Protein AF-A0A849Y4U9-F1 (afdb_monomer)

Foldseek 3Di:
DDDDQDDPVNLVVVLVVLVVPDDDPSSVVVVVVSVVVVVVSVVVVVVVVVVVVVVVVVVVVVVVVVVVVVVVVVVLVVVQVVLVVCLVVQVQAALVRGRDHAQAWWAFPVRFIWHFHGADSDPPFGTWTWGQDPVRDIDIDGHGRHRTDRDPDPPDPDD

Radius of gyration: 37.73 Å; Cα contacts (8 Å, |Δi|>4): 156; chains: 1; bounding box: 64×37×103 Å

Structure (mmCIF, N/CA/C/O backbone):
data_AF-A0A849Y4U9-F1
#
_entry.id   AF-A0A849Y4U9-F1
#
loop_
_atom_site.group_PDB
_atom_site.id
_atom_site.type_symbol
_atom_site.label_atom_id
_atom_site.label_alt_id
_atom_site.label_comp_id
_atom_site.label_asym_id
_atom_site.label_entity_id
_atom_site.label_seq_id
_atom_site.pdbx_PDB_ins_code
_atom_site.Cartn_x
_atom_site.Cartn_y
_atom_site.Cartn_z
_atom_site.occupancy
_atom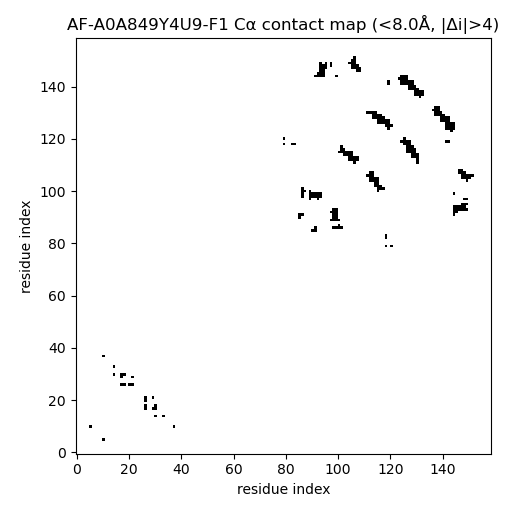_site.B_iso_or_equiv
_atom_site.auth_seq_id
_atom_site.auth_comp_id
_atom_site.auth_asym_id
_atom_site.auth_atom_id
_atom_site.pdbx_PDB_model_num
ATOM 1 N N . MET A 1 1 ? -9.270 17.679 29.951 1.00 40.53 1 MET A N 1
ATOM 2 C CA . MET A 1 1 ? -9.855 17.569 31.302 1.00 40.53 1 MET A CA 1
ATOM 3 C C . MET A 1 1 ? -10.033 16.094 31.584 1.00 40.53 1 MET A C 1
ATOM 5 O O . MET A 1 1 ? -10.864 15.479 30.929 1.00 40.53 1 MET A O 1
ATOM 9 N N . GLY A 1 2 ? -9.186 15.510 32.433 1.00 51.78 2 GLY A N 1
ATOM 10 C CA . GLY A 1 2 ? -9.385 14.131 32.877 1.00 51.78 2 GLY A CA 1
ATOM 11 C C . GLY A 1 2 ? -10.628 14.096 33.755 1.00 51.78 2 GLY A C 1
ATOM 12 O O . GLY A 1 2 ? -10.719 14.885 34.691 1.00 51.78 2 GLY A O 1
ATOM 13 N N . LYS A 1 3 ? -11.608 13.262 33.408 1.00 63.03 3 LYS A N 1
ATOM 14 C CA . LYS A 1 3 ? -12.683 12.940 34.346 1.00 63.03 3 LYS A CA 1
ATOM 15 C C . LYS A 1 3 ? -12.045 12.095 35.446 1.00 63.03 3 LYS A C 1
ATOM 17 O O . LYS A 1 3 ? -11.328 11.146 35.137 1.00 63.03 3 LYS A O 1
ATOM 22 N N . GLU A 1 4 ? -12.230 12.494 36.695 1.00 68.56 4 GLU A N 1
ATOM 23 C CA . GLU A 1 4 ? -11.729 11.749 37.849 1.00 68.56 4 GLU A CA 1
ATOM 24 C C . GLU A 1 4 ? -12.346 10.339 37.816 1.00 68.56 4 GLU A C 1
ATOM 26 O O . GLU A 1 4 ? -13.563 10.202 37.660 1.00 68.56 4 GLU A O 1
ATOM 31 N N . LYS A 1 5 ? -11.512 9.288 37.854 1.00 74.00 5 LYS A N 1
ATOM 32 C CA . LYS A 1 5 ? -12.007 7.906 37.935 1.00 74.00 5 LYS A CA 1
ATOM 33 C C . LYS A 1 5 ? -12.669 7.737 39.302 1.00 74.00 5 LYS A C 1
ATOM 35 O O . LYS A 1 5 ? -12.066 8.098 40.305 1.00 74.00 5 LYS A O 1
ATOM 40 N N . ILE A 1 6 ? -13.875 7.170 39.328 1.00 77.88 6 ILE A N 1
ATOM 41 C CA . ILE A 1 6 ? -14.512 6.733 40.576 1.00 77.88 6 ILE A CA 1
ATOM 42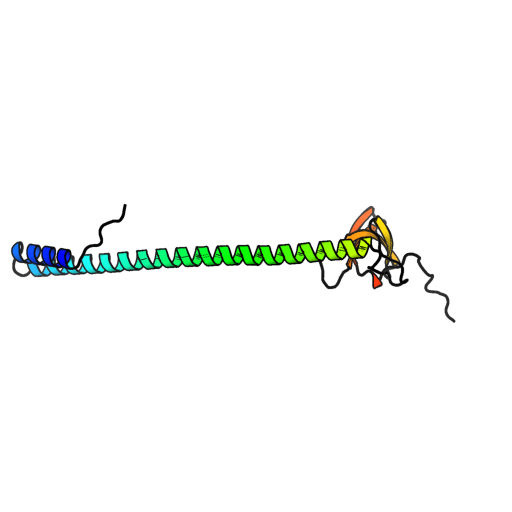 C C . ILE A 1 6 ? -13.592 5.705 41.231 1.00 77.88 6 ILE A C 1
ATOM 44 O O . ILE A 1 6 ? -13.260 4.685 40.623 1.00 77.88 6 ILE A O 1
ATOM 48 N N . GLU A 1 7 ? -13.173 5.980 42.459 1.00 85.00 7 GLU A N 1
ATOM 49 C CA . GLU A 1 7 ? -12.370 5.055 43.240 1.00 85.00 7 GLU A CA 1
ATOM 50 C C . GLU A 1 7 ? -13.269 4.131 44.062 1.00 85.00 7 GLU A C 1
ATOM 52 O O . GLU A 1 7 ? -14.420 4.432 44.389 1.00 85.00 7 GLU A O 1
ATOM 57 N N . GLU A 1 8 ? -12.720 2.991 44.474 1.00 86.62 8 GLU A N 1
ATOM 58 C CA . GLU A 1 8 ? -13.455 2.026 45.292 1.00 86.62 8 GLU A CA 1
ATOM 59 C C . GLU A 1 8 ? -13.943 2.640 46.618 1.00 86.62 8 GLU A C 1
ATOM 61 O O . GLU A 1 8 ? -15.008 2.283 47.124 1.00 86.62 8 GLU A O 1
ATOM 66 N N . LYS A 1 9 ? -13.207 3.623 47.158 1.00 91.38 9 LYS A N 1
ATOM 67 C CA . LYS A 1 9 ? -13.618 4.385 48.347 1.00 91.38 9 LYS A CA 1
ATOM 68 C C . LYS A 1 9 ? -14.921 5.163 48.113 1.00 91.38 9 LYS A C 1
ATOM 70 O O . LYS A 1 9 ? -15.752 5.224 49.015 1.00 91.38 9 LYS A O 1
ATOM 75 N N . ASP A 1 10 ? -15.123 5.697 46.910 1.00 90.25 10 ASP A N 1
ATOM 76 C CA . ASP A 1 10 ? -16.293 6.506 46.564 1.00 90.25 10 ASP A CA 1
ATOM 77 C C . ASP A 1 10 ? -17.523 5.605 46.441 1.00 90.25 10 ASP A C 1
ATOM 79 O O . ASP A 1 10 ? -18.591 5.914 46.969 1.00 90.25 10 ASP A O 1
ATOM 83 N N . VAL A 1 11 ? -17.348 4.420 45.846 1.00 90.62 11 VAL A N 1
ATOM 84 C CA . VAL A 1 11 ? -18.390 3.384 45.791 1.00 90.62 11 VAL A CA 1
ATOM 85 C C . VAL A 1 11 ? -18.775 2.914 47.194 1.00 90.62 11 VAL A C 1
ATOM 87 O O . VAL A 1 11 ? -19.961 2.743 47.484 1.00 90.62 11 VAL A O 1
ATOM 90 N N . ARG A 1 12 ? -17.798 2.733 48.092 1.00 92.62 12 ARG A N 1
ATOM 91 C CA . ARG A 1 12 ? -18.057 2.366 49.495 1.00 92.62 12 ARG A CA 1
ATOM 92 C C . ARG A 1 12 ? -18.834 3.454 50.237 1.00 92.62 12 ARG A C 1
ATOM 94 O O . ARG A 1 12 ? -19.777 3.127 50.953 1.00 92.62 12 ARG A O 1
ATOM 101 N N . LEU A 1 13 ? -18.485 4.726 50.042 1.00 94.50 13 LEU A N 1
ATOM 102 C CA . LEU A 1 13 ? -19.210 5.854 50.636 1.00 94.50 13 LEU A CA 1
ATOM 103 C C . LEU A 1 13 ? -20.650 5.951 50.113 1.00 94.50 13 LEU A C 1
ATOM 105 O O . LEU A 1 13 ? -21.573 6.151 50.900 1.00 94.50 13 LEU A O 1
ATOM 109 N N . LEU A 1 14 ? -20.862 5.748 48.809 1.00 92.56 14 LEU A N 1
ATOM 110 C CA . LEU A 1 14 ? -22.199 5.722 48.209 1.00 92.56 14 LEU A CA 1
ATOM 111 C C . LEU A 1 14 ? -23.039 4.553 48.727 1.00 92.56 14 LEU A C 1
ATOM 113 O O . LEU A 1 14 ? -24.209 4.740 49.055 1.00 92.56 14 LEU A O 1
ATOM 117 N N . ARG A 1 15 ? -22.443 3.362 48.857 1.00 94.94 15 ARG A N 1
ATOM 118 C CA . ARG A 1 15 ? -23.105 2.193 49.450 1.00 94.94 15 ARG A CA 1
ATOM 119 C C . ARG A 1 15 ? -23.551 2.487 50.880 1.00 94.94 15 ARG A C 1
ATOM 121 O O . ARG A 1 15 ? -24.715 2.273 51.200 1.00 94.94 15 ARG A O 1
ATOM 128 N N . TYR A 1 16 ? -22.653 3.044 51.694 1.00 94.31 16 TYR A N 1
ATOM 129 C CA . TYR A 1 16 ? -22.964 3.436 53.066 1.00 94.31 16 TYR A CA 1
ATOM 130 C C . TYR A 1 16 ? -24.113 4.453 53.119 1.00 94.31 16 TYR A C 1
ATOM 132 O O . TYR A 1 16 ? -25.048 4.288 53.895 1.00 94.31 16 TYR A O 1
ATOM 140 N N . ALA A 1 17 ? -24.104 5.471 52.255 1.00 94.56 17 ALA A N 1
ATOM 141 C CA . ALA A 1 17 ? -25.184 6.454 52.195 1.00 94.56 17 ALA A CA 1
ATOM 142 C C . ALA A 1 17 ? -26.542 5.827 51.824 1.00 94.56 17 ALA A C 1
ATOM 144 O O . ALA A 1 17 ? -27.556 6.168 52.430 1.00 94.56 17 ALA A O 1
ATOM 145 N N . VAL A 1 18 ? -26.570 4.887 50.872 1.00 94.75 18 VAL A N 1
ATOM 146 C CA . VAL A 1 18 ? -27.792 4.153 50.492 1.00 94.75 18 VAL A CA 1
ATOM 147 C C . VAL A 1 18 ? -28.314 3.306 51.654 1.00 94.75 18 VAL A C 1
ATOM 149 O O . VAL A 1 18 ? -29.516 3.293 51.910 1.00 94.75 18 VAL A O 1
ATOM 152 N N . GLU A 1 19 ? -27.421 2.635 52.380 1.00 94.06 19 GLU A N 1
ATOM 153 C CA . GLU A 1 19 ? -27.775 1.821 53.547 1.00 94.06 19 GLU A CA 1
ATOM 154 C C . GLU A 1 19 ? -28.349 2.647 54.703 1.00 94.06 19 GLU A C 1
ATOM 156 O O . GLU A 1 19 ? -29.204 2.143 55.426 1.00 94.06 19 GLU A O 1
ATOM 161 N N . GLN A 1 20 ? -27.907 3.899 54.871 1.00 95.19 20 GLN A N 1
ATOM 162 C CA . GLN A 1 20 ? -28.434 4.815 55.891 1.00 95.19 20 GLN A CA 1
ATOM 163 C C . GLN A 1 20 ? -29.755 5.484 55.485 1.00 95.19 20 GLN A C 1
ATOM 165 O O . GLN A 1 20 ? -30.537 5.867 56.351 1.00 95.19 20 GLN A O 1
ATOM 170 N N . ALA A 1 21 ? -29.996 5.674 54.185 1.00 94.56 21 ALA A N 1
ATOM 171 C CA . ALA A 1 21 ? -31.142 6.435 53.685 1.00 94.56 21 ALA A CA 1
ATOM 172 C C . ALA A 1 21 ? -32.396 5.584 53.420 1.00 94.56 21 ALA A C 1
ATOM 174 O O . ALA A 1 21 ? -33.501 6.127 53.383 1.00 94.56 21 ALA A O 1
ATOM 175 N N . PHE A 1 22 ? -32.243 4.275 53.206 1.00 93.38 22 PHE A N 1
ATOM 176 C CA . PHE A 1 22 ? -33.334 3.383 52.807 1.00 93.38 22 PHE A CA 1
ATOM 177 C C . PHE A 1 22 ? -33.387 2.121 53.668 1.00 93.38 22 PHE A C 1
ATOM 179 O O . PHE A 1 22 ? -32.356 1.585 54.061 1.00 93.38 22 PHE A O 1
ATOM 186 N N . ASP A 1 23 ? -34.590 1.574 53.867 1.00 93.56 23 ASP A N 1
ATOM 187 C CA . ASP A 1 23 ? -34.829 0.359 54.652 1.00 93.56 23 ASP A CA 1
ATOM 188 C C . ASP A 1 23 ? -35.499 -0.760 53.845 1.00 93.56 23 ASP A C 1
ATOM 190 O O . ASP A 1 23 ? -36.210 -0.519 52.864 1.00 93.56 23 ASP A O 1
ATOM 194 N N . GLY A 1 24 ? -35.272 -2.005 54.282 1.00 92.00 24 GLY A N 1
ATOM 195 C CA . GLY A 1 24 ? -35.900 -3.207 53.729 1.00 92.00 24 GLY A CA 1
ATOM 196 C C . GLY A 1 24 ? -35.757 -3.323 52.209 1.00 92.00 24 GLY A C 1
ATOM 197 O O . GLY A 1 24 ? -34.701 -3.052 51.645 1.00 92.00 24 GLY A O 1
ATOM 198 N N . ALA A 1 25 ? -36.849 -3.671 51.528 1.00 92.94 25 ALA A N 1
ATOM 199 C CA . ALA A 1 25 ? -36.846 -3.901 50.082 1.00 92.94 25 ALA A CA 1
ATOM 200 C C . ALA A 1 25 ? -36.413 -2.676 49.246 1.00 92.94 25 ALA A C 1
ATOM 202 O O . ALA A 1 25 ? -35.865 -2.842 48.156 1.00 92.94 25 ALA A O 1
ATOM 203 N N . MET A 1 26 ? -36.627 -1.446 49.736 1.00 91.12 26 MET A N 1
ATOM 204 C CA . MET A 1 26 ? -36.156 -0.241 49.037 1.00 91.12 26 MET A CA 1
ATOM 205 C C . MET A 1 26 ? -34.632 -0.111 49.090 1.00 91.12 26 MET A C 1
ATOM 207 O O . MET A 1 26 ? -34.028 0.290 48.096 1.00 91.12 26 MET A O 1
ATOM 211 N N . ARG A 1 27 ? -34.006 -0.507 50.206 1.00 94.94 27 ARG A N 1
ATOM 212 C CA . ARG A 1 27 ? -32.544 -0.569 50.332 1.00 94.94 27 ARG A CA 1
ATOM 213 C C . ARG A 1 27 ? -31.956 -1.562 49.339 1.00 94.94 27 ARG A C 1
ATOM 215 O O . ARG A 1 27 ? -31.042 -1.214 48.596 1.00 94.94 27 ARG A O 1
ATOM 222 N N . ASP A 1 28 ? -32.524 -2.762 49.277 1.00 94.50 28 ASP A N 1
ATOM 223 C CA . ASP A 1 28 ? -32.050 -3.824 48.384 1.00 94.50 28 ASP A CA 1
ATOM 224 C C . ASP A 1 28 ? -32.173 -3.414 46.908 1.00 94.50 28 ASP A C 1
ATOM 226 O O . ASP A 1 28 ? -31.241 -3.595 46.119 1.00 94.50 28 ASP A O 1
ATOM 230 N N . GLY A 1 29 ? -33.295 -2.782 46.542 1.00 94.94 29 GLY A N 1
ATOM 231 C CA . GLY A 1 29 ? -33.499 -2.221 45.207 1.00 94.94 29 GLY A CA 1
ATOM 232 C C . GLY A 1 29 ? -32.488 -1.122 44.863 1.00 94.94 29 GLY A C 1
ATOM 233 O O . GLY A 1 29 ? -31.890 -1.149 43.785 1.00 94.94 29 GLY A O 1
ATOM 234 N N . ALA A 1 30 ? -32.244 -0.185 45.784 1.00 94.50 30 ALA A N 1
ATOM 235 C CA . ALA A 1 30 ? -31.284 0.900 45.591 1.00 94.50 30 ALA A CA 1
ATOM 236 C C . ALA A 1 30 ? -29.835 0.389 45.473 1.00 94.50 30 ALA A C 1
ATOM 238 O O . ALA A 1 30 ? -29.091 0.836 44.598 1.00 94.50 30 ALA A O 1
ATOM 239 N N . LEU A 1 31 ? -29.445 -0.597 46.286 1.00 95.44 31 LEU A N 1
ATOM 240 C CA . LEU A 1 31 ? -28.129 -1.239 46.210 1.00 95.44 31 LEU A CA 1
ATOM 241 C C . LEU A 1 31 ? -27.931 -2.010 44.900 1.00 95.44 31 LEU A C 1
ATOM 243 O O . LEU A 1 31 ? -26.845 -1.969 44.319 1.00 95.44 31 LEU A O 1
ATOM 247 N N . SER A 1 32 ? -28.974 -2.680 44.400 1.00 95.62 32 SER A N 1
ATOM 248 C CA . SER A 1 32 ? -28.933 -3.365 43.102 1.00 95.62 32 SER A CA 1
ATOM 249 C C . SER A 1 32 ? -28.686 -2.391 41.944 1.00 95.62 32 SER A C 1
ATOM 251 O O . SER A 1 32 ? -27.864 -2.666 41.067 1.00 95.62 32 SER A O 1
ATOM 253 N N . LEU A 1 33 ? -29.352 -1.230 41.958 1.00 95.56 33 LEU A N 1
ATOM 254 C CA . LEU A 1 33 ? -29.137 -0.178 40.962 1.00 95.56 33 LEU A CA 1
ATOM 255 C C . LEU A 1 33 ? -27.732 0.426 41.060 1.00 95.56 33 LEU A C 1
ATOM 257 O O . LEU A 1 33 ? -27.086 0.610 40.030 1.00 95.56 33 LEU A O 1
ATOM 261 N N . LEU A 1 34 ? -27.241 0.680 42.278 1.00 94.00 34 LEU A N 1
ATOM 262 C CA . LEU A 1 34 ? -25.883 1.179 42.501 1.00 94.00 34 LEU A CA 1
ATOM 263 C C . LEU A 1 34 ? -24.833 0.218 41.929 1.00 94.00 34 LEU A C 1
ATOM 265 O O . LEU A 1 34 ? -23.945 0.661 41.208 1.00 94.00 34 LEU A O 1
ATOM 269 N N . ASN A 1 35 ? -24.958 -1.087 42.190 1.00 92.44 35 ASN A N 1
ATOM 270 C CA . ASN A 1 35 ? -24.034 -2.088 41.648 1.00 92.44 35 ASN A CA 1
ATOM 271 C C . ASN A 1 35 ? -24.023 -2.071 40.112 1.00 92.44 35 ASN A C 1
ATOM 273 O O . ASN A 1 35 ? -22.959 -1.950 39.518 1.00 92.44 35 ASN A O 1
ATOM 277 N N . ARG A 1 36 ? -25.198 -2.071 39.463 1.00 95.19 36 ARG A N 1
ATOM 278 C CA . ARG A 1 36 ? -25.279 -1.994 37.992 1.00 95.19 36 ARG A CA 1
ATOM 279 C C . ARG A 1 36 ? -24.621 -0.742 37.417 1.00 95.19 36 ARG A C 1
ATOM 281 O O . ARG A 1 36 ? -24.010 -0.815 36.353 1.00 95.19 36 ARG A O 1
ATOM 288 N N . LEU A 1 37 ? -24.767 0.405 38.084 1.00 92.50 37 LEU A N 1
ATOM 289 C CA . LEU A 1 37 ? -24.129 1.651 37.654 1.00 92.50 37 LEU A CA 1
ATOM 290 C C . LEU A 1 37 ? -22.604 1.572 37.770 1.00 92.50 37 LEU A C 1
ATOM 292 O O . LEU A 1 37 ? -21.907 2.024 36.865 1.00 92.50 37 LEU A O 1
ATOM 296 N N . VAL A 1 38 ? -22.092 0.976 38.848 1.00 91.12 38 VAL A N 1
ATOM 297 C CA . VAL A 1 38 ? -20.651 0.766 39.056 1.00 91.12 38 VAL A CA 1
ATOM 298 C C . VAL A 1 38 ? 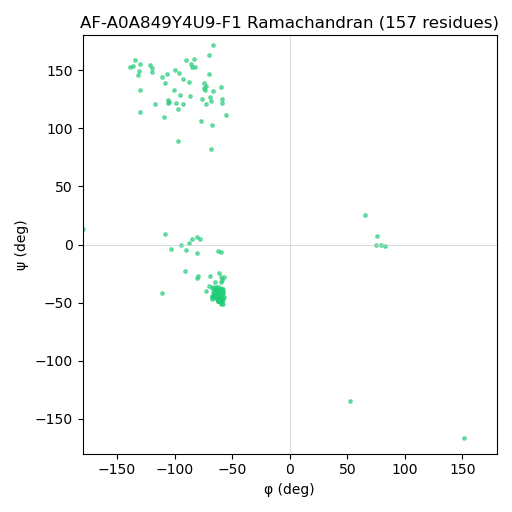-20.078 -0.198 38.017 1.00 91.12 38 VAL A C 1
ATOM 300 O O . VAL A 1 38 ? -19.033 0.096 37.432 1.00 91.12 38 VAL A O 1
ATOM 303 N N . ASP A 1 39 ? -20.782 -1.293 37.730 1.00 91.38 39 ASP A N 1
ATOM 304 C CA . ASP A 1 39 ? -20.383 -2.269 36.712 1.00 91.38 39 ASP A CA 1
ATOM 305 C C . ASP A 1 39 ? -20.336 -1.606 35.327 1.00 91.38 39 ASP A C 1
ATOM 307 O O . ASP A 1 39 ? -19.313 -1.647 34.644 1.00 91.38 39 ASP A O 1
ATOM 311 N N . SER A 1 40 ? -21.393 -0.871 34.964 1.00 90.50 40 SER A N 1
ATOM 312 C CA . SER A 1 40 ? -21.471 -0.149 33.684 1.00 90.50 40 SER A CA 1
ATOM 313 C C . SER A 1 40 ? -20.373 0.914 33.546 1.00 90.50 40 SER A C 1
ATOM 315 O O . SER A 1 40 ? -19.804 1.093 32.471 1.00 90.50 40 SER A O 1
ATOM 317 N N . ALA A 1 41 ? -20.058 1.634 34.628 1.00 88.06 41 ALA A N 1
ATOM 318 C CA . ALA A 1 41 ? -18.987 2.628 34.633 1.00 88.06 41 ALA A CA 1
ATOM 319 C C . ALA A 1 41 ? -17.600 1.983 34.471 1.00 88.06 41 ALA A C 1
ATOM 321 O O . ALA A 1 41 ? -16.742 2.533 33.780 1.00 88.06 41 ALA A O 1
ATOM 322 N N . SER A 1 42 ? -17.396 0.808 35.071 1.00 87.06 42 SER A N 1
ATOM 323 C CA . SER A 1 42 ? -16.156 0.035 34.949 1.00 87.06 42 SER A CA 1
ATOM 324 C C . SER A 1 42 ? -15.963 -0.491 33.527 1.00 87.06 42 SER A C 1
ATOM 326 O O . SER A 1 42 ? -14.888 -0.333 32.949 1.00 87.06 42 SER A O 1
ATOM 328 N N . GLU A 1 43 ? -17.016 -1.045 32.924 1.00 90.25 43 GLU A N 1
ATOM 329 C CA . GLU A 1 43 ? -17.006 -1.490 31.526 1.00 90.25 43 GLU A CA 1
ATOM 330 C C . GLU A 1 43 ? -16.722 -0.334 30.562 1.00 90.25 43 GLU A C 1
ATOM 332 O O . GLU A 1 43 ? -15.878 -0.461 29.675 1.00 90.25 43 GLU A O 1
ATOM 337 N N . ALA A 1 44 ? -17.366 0.819 30.763 1.00 88.62 44 ALA A N 1
ATOM 338 C CA . ALA A 1 44 ? -17.127 2.003 29.944 1.00 88.62 44 ALA A CA 1
ATOM 339 C C . ALA A 1 44 ? -15.666 2.477 30.026 1.00 88.62 44 ALA A C 1
ATOM 341 O O . ALA A 1 44 ? -15.070 2.796 28.999 1.00 88.62 44 ALA A O 1
ATOM 342 N N . ALA A 1 45 ? -15.067 2.476 31.221 1.00 86.94 45 ALA A N 1
ATOM 343 C CA . ALA A 1 45 ? -13.665 2.847 31.399 1.00 86.94 45 ALA A CA 1
ATOM 344 C C . ALA A 1 45 ? -12.704 1.869 30.699 1.00 86.94 45 ALA A C 1
ATOM 346 O O . ALA A 1 45 ? -11.723 2.305 30.097 1.00 86.94 45 ALA A O 1
ATOM 347 N N . ASN A 1 46 ? -12.998 0.566 30.741 1.00 89.44 46 ASN A N 1
ATOM 348 C CA . ASN A 1 46 ? -12.207 -0.444 30.033 1.00 89.44 46 ASN A CA 1
ATOM 349 C C . ASN A 1 46 ? -12.308 -0.269 28.511 1.00 89.44 46 ASN A C 1
ATOM 351 O O . ASN A 1 46 ? -11.292 -0.278 27.819 1.00 89.44 46 ASN A O 1
ATOM 355 N N . LEU A 1 47 ? -13.514 -0.034 27.986 1.00 91.12 47 LEU A N 1
ATOM 356 C CA . LEU A 1 47 ? -13.728 0.223 26.559 1.00 91.12 47 LEU A CA 1
ATOM 357 C C . LEU A 1 47 ? -13.021 1.501 26.084 1.00 91.12 47 LEU A C 1
ATOM 359 O O . LEU A 1 47 ? -12.473 1.531 24.982 1.00 91.12 47 LEU A O 1
ATOM 363 N N . GLU A 1 48 ? -13.000 2.560 26.900 1.00 90.31 48 GLU A N 1
ATOM 364 C CA . GLU A 1 48 ? -12.238 3.778 26.595 1.00 90.31 48 GLU A CA 1
ATOM 365 C C . GLU A 1 48 ? -10.730 3.495 26.476 1.00 90.31 48 GLU A C 1
ATOM 367 O O . GLU A 1 48 ? -10.073 4.017 25.568 1.00 90.31 48 GLU A O 1
ATOM 372 N N . GLU A 1 49 ? -10.180 2.647 27.348 1.00 91.00 49 GLU A N 1
ATOM 373 C CA . GLU A 1 49 ? -8.773 2.241 27.306 1.00 91.00 49 GLU A CA 1
ATOM 374 C C . GLU A 1 49 ? -8.457 1.378 26.072 1.00 91.00 49 GLU A C 1
ATOM 376 O O . GLU A 1 49 ? -7.481 1.643 25.363 1.00 91.00 49 GLU A O 1
ATOM 381 N N . GLU A 1 50 ? -9.313 0.406 25.746 1.00 93.94 50 GLU A N 1
ATOM 382 C CA . GLU A 1 50 ? -9.190 -0.401 24.526 1.00 93.94 50 GLU A CA 1
ATOM 383 C C . GLU A 1 50 ? -9.236 0.460 23.259 1.00 93.94 50 GLU A C 1
ATOM 385 O O . GLU A 1 50 ? -8.405 0.293 22.362 1.00 93.94 50 GLU A O 1
ATOM 390 N N . LEU A 1 51 ? -10.151 1.432 23.191 1.00 94.00 51 LEU A N 1
ATOM 391 C CA . LEU A 1 51 ? -10.236 2.370 22.069 1.00 94.00 51 LEU A CA 1
ATOM 392 C C . LEU A 1 51 ? -8.970 3.220 21.933 1.00 94.00 51 LEU A C 1
ATOM 394 O O . LEU A 1 51 ? -8.514 3.478 20.812 1.00 94.00 51 LEU A O 1
ATOM 398 N N . LEU A 1 52 ? -8.385 3.654 23.051 1.00 93.06 52 LEU A N 1
ATOM 399 C CA . LEU A 1 52 ? -7.138 4.414 23.043 1.00 93.06 52 LEU A CA 1
ATOM 400 C C . LEU A 1 52 ? -5.973 3.562 22.520 1.00 93.06 52 LEU A C 1
ATOM 402 O O . LEU A 1 52 ? -5.205 4.023 21.666 1.00 93.06 52 LEU A O 1
ATOM 406 N N . ASN A 1 53 ? -5.883 2.311 22.972 1.00 94.31 53 ASN A N 1
ATOM 407 C CA . ASN A 1 53 ? -4.880 1.351 22.516 1.00 94.31 53 ASN A CA 1
ATOM 408 C C . ASN A 1 53 ? -5.025 1.062 21.018 1.00 94.31 53 ASN A C 1
ATOM 410 O O . ASN A 1 53 ? -4.056 1.204 20.264 1.00 94.31 53 ASN A O 1
ATOM 414 N N . LEU A 1 54 ? -6.245 0.769 20.563 1.00 94.88 54 LEU A N 1
ATOM 415 C CA . LEU A 1 54 ? -6.547 0.489 19.161 1.00 94.88 54 LEU A CA 1
ATOM 416 C C . LEU A 1 54 ? -6.206 1.681 18.257 1.00 94.88 54 LEU A C 1
ATOM 418 O O . LEU A 1 54 ? -5.612 1.518 17.189 1.00 94.88 54 LEU A O 1
ATOM 422 N N . LYS A 1 55 ? -6.509 2.907 18.701 1.00 93.81 55 LYS A N 1
ATOM 423 C CA . LYS A 1 55 ? -6.124 4.134 17.989 1.00 93.81 55 LYS A CA 1
ATOM 424 C C . LYS A 1 55 ? -4.602 4.255 17.856 1.00 93.81 55 LYS A C 1
ATOM 426 O O . LYS A 1 55 ? -4.107 4.594 16.778 1.00 93.81 55 LYS A O 1
ATOM 431 N N . GLY A 1 56 ? -3.856 3.950 18.920 1.00 93.38 56 GLY A N 1
ATOM 432 C CA . GLY A 1 56 ? -2.391 3.959 18.914 1.00 93.38 56 GLY A CA 1
ATOM 433 C C . GLY A 1 56 ? -1.775 2.876 18.019 1.00 93.38 56 GLY A C 1
ATOM 434 O O . GLY A 1 56 ? -0.753 3.105 17.368 1.00 93.38 56 GLY A O 1
ATOM 435 N N . GLU A 1 57 ? -2.380 1.692 17.952 1.00 93.69 57 GLU A N 1
ATOM 436 C CA . GLU A 1 57 ? -1.976 0.622 17.031 1.00 93.69 57 GLU A CA 1
ATOM 437 C C . GLU A 1 57 ? -2.245 0.981 15.571 1.00 93.69 57 GLU A C 1
ATOM 439 O O . GLU A 1 57 ? -1.347 0.863 14.731 1.00 93.69 57 GLU A O 1
ATOM 444 N N . TYR A 1 58 ? -3.441 1.490 15.272 1.00 89.88 58 TYR A N 1
ATOM 445 C CA . TYR A 1 58 ? -3.805 1.930 13.929 1.00 89.88 58 TYR A CA 1
ATOM 446 C C . TYR A 1 58 ? -2.840 3.003 13.408 1.00 89.88 58 TYR A C 1
ATOM 448 O O . TYR A 1 58 ? -2.345 2.910 12.281 1.00 89.88 58 TYR A O 1
ATOM 456 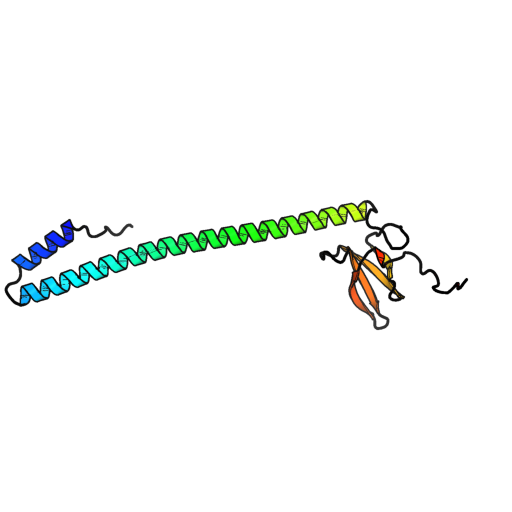N N . GLN A 1 59 ? -2.504 3.989 14.244 1.00 89.75 59 GLN A N 1
ATOM 457 C CA . GLN A 1 59 ? -1.571 5.050 13.874 1.00 89.75 59 GLN A CA 1
ATOM 458 C C . GLN A 1 59 ? -0.167 4.504 13.563 1.00 89.75 59 GLN A C 1
ATOM 460 O O . GLN A 1 59 ? 0.382 4.802 12.499 1.00 89.75 59 GLN A O 1
ATOM 465 N N . ARG A 1 60 ? 0.381 3.633 14.424 1.00 91.19 60 ARG A N 1
ATOM 466 C CA . ARG A 1 60 ? 1.681 2.972 14.195 1.00 91.19 60 ARG A CA 1
ATOM 467 C C . ARG A 1 60 ? 1.684 2.124 12.922 1.00 91.19 60 ARG A C 1
ATOM 469 O O . ARG A 1 60 ? 2.643 2.166 12.150 1.00 91.19 60 ARG A O 1
ATOM 476 N N . SER A 1 61 ? 0.613 1.371 12.676 1.00 86.81 61 SER A N 1
ATOM 477 C CA . SER A 1 61 ? 0.449 0.570 11.458 1.00 86.81 61 SER A CA 1
ATOM 478 C C . SER A 1 61 ? 0.464 1.447 10.202 1.00 86.81 61 SER A C 1
ATOM 480 O O . SER A 1 61 ? 1.193 1.173 9.243 1.00 86.81 61 SER A O 1
ATOM 482 N N . MET A 1 62 ? -0.267 2.563 10.229 1.00 88.06 62 MET A N 1
ATOM 483 C CA . MET A 1 62 ? -0.343 3.499 9.111 1.00 88.06 62 MET A CA 1
ATOM 484 C C . MET A 1 62 ? 1.010 4.173 8.827 1.00 88.06 62 MET A C 1
ATOM 486 O O . MET A 1 62 ? 1.421 4.271 7.667 1.00 88.06 62 MET A O 1
ATOM 490 N N . GLU A 1 63 ? 1.745 4.578 9.864 1.00 88.31 63 GLU A N 1
ATOM 491 C CA . GLU A 1 63 ? 3.103 5.125 9.740 1.00 88.31 63 GLU A CA 1
ATOM 492 C C . GLU A 1 63 ? 4.090 4.098 9.170 1.00 88.31 63 GLU A C 1
ATOM 494 O O . GLU A 1 63 ? 4.852 4.408 8.248 1.00 88.31 63 GLU A O 1
ATOM 499 N N . ASN A 1 64 ? 4.036 2.851 9.645 1.00 85.75 64 ASN A N 1
ATOM 500 C CA . ASN A 1 64 ? 4.862 1.762 9.125 1.00 85.75 64 ASN A CA 1
ATOM 501 C C . ASN A 1 64 ? 4.549 1.453 7.658 1.00 85.75 64 ASN A C 1
ATOM 503 O O . ASN A 1 64 ? 5.469 1.271 6.854 1.00 85.75 64 ASN A O 1
ATOM 507 N N . SER A 1 65 ? 3.268 1.460 7.284 1.00 86.38 65 SER A N 1
ATOM 508 C CA . SER A 1 65 ? 2.827 1.280 5.901 1.00 86.38 65 SER A CA 1
ATOM 509 C C . SER A 1 65 ? 3.355 2.397 4.995 1.00 86.38 65 SER A C 1
ATOM 511 O O . SER A 1 65 ? 3.999 2.116 3.977 1.00 86.38 65 SER A O 1
ATOM 513 N N . LYS A 1 66 ? 3.200 3.665 5.405 1.00 86.56 66 LYS A N 1
ATOM 514 C CA . LYS A 1 66 ? 3.743 4.834 4.690 1.00 86.56 66 LYS A CA 1
ATOM 515 C C . LYS A 1 66 ? 5.260 4.747 4.532 1.00 86.56 66 LYS A C 1
ATOM 517 O O . LYS A 1 66 ? 5.777 4.921 3.428 1.00 86.56 66 LYS A O 1
ATOM 522 N N . ARG A 1 67 ? 5.983 4.416 5.606 1.00 88.31 67 ARG A N 1
ATOM 523 C CA . ARG A 1 67 ? 7.444 4.256 5.586 1.00 88.31 67 ARG A CA 1
ATOM 524 C C . ARG A 1 67 ? 7.877 3.116 4.664 1.00 88.31 67 ARG A C 1
ATOM 526 O O . ARG A 1 67 ? 8.852 3.261 3.928 1.00 88.31 67 ARG A O 1
ATOM 533 N N . GLY A 1 68 ? 7.155 1.996 4.675 1.00 87.69 68 GLY A N 1
ATOM 534 C CA . GLY A 1 68 ? 7.388 0.863 3.779 1.00 87.69 68 GLY A CA 1
ATOM 535 C C . GLY A 1 68 ? 7.152 1.218 2.309 1.00 87.69 68 GLY A C 1
ATOM 536 O O . GLY A 1 68 ? 7.987 0.911 1.458 1.00 87.69 68 GLY A O 1
ATOM 537 N N . ALA A 1 69 ? 6.056 1.918 2.008 1.00 85.38 69 ALA A N 1
ATOM 538 C CA . ALA A 1 69 ? 5.757 2.414 0.667 1.00 85.38 69 ALA A CA 1
ATOM 539 C C . ALA A 1 69 ? 6.835 3.389 0.168 1.00 85.38 69 ALA A C 1
ATOM 541 O O . ALA A 1 69 ? 7.349 3.212 -0.936 1.00 85.38 69 ALA A O 1
ATOM 542 N N . PHE A 1 70 ? 7.252 4.341 1.007 1.00 84.31 70 PHE A N 1
ATOM 543 C CA . PHE A 1 70 ? 8.318 5.285 0.674 1.00 84.31 70 PHE A CA 1
ATOM 544 C C . PHE A 1 70 ? 9.649 4.580 0.387 1.00 84.31 70 PHE A C 1
ATOM 546 O O . PHE A 1 70 ? 10.275 4.852 -0.633 1.00 84.31 70 PHE A O 1
ATOM 553 N N . LYS A 1 71 ? 10.056 3.608 1.218 1.00 88.94 71 LYS A N 1
ATOM 554 C CA . LYS A 1 71 ? 11.272 2.807 0.975 1.00 88.94 71 LYS A CA 1
ATOM 555 C C . LYS A 1 71 ? 11.232 2.079 -0.372 1.00 88.94 71 LYS A C 1
ATOM 557 O O . LYS A 1 71 ? 12.243 2.028 -1.070 1.00 88.94 71 LYS A O 1
ATOM 562 N N . ARG A 1 72 ? 10.078 1.515 -0.751 1.00 87.50 72 ARG A N 1
ATOM 563 C CA . ARG A 1 72 ? 9.907 0.846 -2.054 1.00 87.50 72 ARG A CA 1
ATOM 564 C C . ARG A 1 72 ? 10.028 1.832 -3.217 1.00 87.50 72 ARG A C 1
ATOM 566 O O . ARG A 1 72 ? 10.704 1.515 -4.195 1.00 87.50 72 ARG A O 1
ATOM 573 N N . LEU A 1 73 ? 9.424 3.014 -3.093 1.00 85.25 73 LEU A N 1
ATOM 574 C CA . LEU A 1 73 ? 9.520 4.077 -4.095 1.00 85.25 73 LEU A CA 1
ATOM 575 C C . LEU A 1 73 ? 10.953 4.609 -4.233 1.00 85.25 73 LEU A C 1
ATOM 577 O O . LEU A 1 73 ? 11.455 4.685 -5.351 1.00 85.25 73 LEU A O 1
ATOM 581 N N . ASP A 1 74 ? 11.645 4.887 -3.125 1.00 89.62 74 ASP A N 1
ATOM 582 C CA . ASP A 1 74 ? 13.051 5.321 -3.127 1.00 89.62 74 ASP A CA 1
ATOM 583 C C . ASP A 1 74 ? 13.968 4.274 -3.782 1.00 89.62 74 ASP A C 1
ATOM 585 O O . ASP A 1 74 ? 14.808 4.600 -4.624 1.00 89.62 74 ASP A O 1
ATOM 589 N N . ALA A 1 75 ? 13.765 2.989 -3.475 1.00 88.00 75 ALA A N 1
ATOM 590 C CA . ALA A 1 75 ? 14.510 1.907 -4.112 1.00 88.00 75 ALA A CA 1
ATOM 591 C C . ALA A 1 75 ? 14.245 1.829 -5.626 1.00 88.00 75 ALA A C 1
ATOM 593 O O . ALA A 1 75 ? 15.186 1.661 -6.406 1.00 88.00 75 ALA A O 1
ATOM 594 N N . ALA A 1 76 ? 12.987 1.964 -6.060 1.00 86.81 76 ALA A N 1
ATOM 595 C CA . ALA A 1 76 ? 12.632 1.994 -7.479 1.00 86.81 76 ALA A CA 1
ATOM 596 C C . ALA A 1 76 ? 13.259 3.202 -8.197 1.00 86.81 76 ALA A C 1
ATOM 598 O O . ALA A 1 76 ? 13.860 3.039 -9.262 1.00 86.81 76 ALA A O 1
ATOM 599 N N . TYR A 1 77 ? 13.208 4.385 -7.581 1.00 86.44 77 TYR A N 1
ATOM 600 C CA . TYR A 1 77 ? 13.822 5.607 -8.095 1.00 86.44 77 TYR A CA 1
ATOM 601 C C . TYR A 1 77 ? 15.340 5.459 -8.260 1.00 86.44 77 TYR A C 1
ATOM 603 O O . TYR A 1 77 ? 15.872 5.654 -9.353 1.00 86.44 77 TYR A O 1
ATOM 611 N N . LYS A 1 78 ? 16.045 4.996 -7.219 1.00 88.00 78 LYS A N 1
ATOM 612 C CA . LYS A 1 78 ? 17.496 4.753 -7.277 1.00 88.00 78 LYS A CA 1
ATOM 613 C C . LYS A 1 78 ? 17.878 3.754 -8.369 1.00 88.00 78 LYS A C 1
ATOM 615 O O . LYS A 1 78 ? 18.901 3.939 -9.030 1.00 88.00 78 LYS A O 1
ATOM 620 N N . ARG A 1 79 ? 17.074 2.704 -8.590 1.00 85.75 79 ARG A N 1
ATOM 621 C CA . ARG A 1 79 ? 17.290 1.755 -9.698 1.00 85.75 79 ARG A CA 1
ATOM 622 C C . ARG A 1 79 ? 17.137 2.430 -11.060 1.00 85.75 79 ARG A C 1
ATOM 624 O O . ARG A 1 79 ? 17.998 2.220 -11.914 1.00 85.75 79 ARG A O 1
ATOM 631 N N . LYS A 1 80 ? 16.102 3.258 -11.246 1.00 85.12 80 LYS A N 1
ATOM 632 C CA . LYS A 1 80 ? 15.896 4.030 -12.480 1.00 85.12 80 LYS A CA 1
ATOM 633 C C . LYS A 1 80 ? 17.100 4.931 -12.772 1.00 85.12 80 LYS A C 1
ATOM 635 O O . LYS A 1 80 ? 17.692 4.801 -13.838 1.00 85.12 80 LYS A O 1
ATOM 640 N N . CYS A 1 81 ? 17.553 5.725 -11.800 1.00 85.56 81 CYS A N 1
ATOM 641 C CA . CYS A 1 81 ? 18.721 6.597 -11.971 1.00 85.56 81 CYS A CA 1
ATOM 642 C C . CYS A 1 81 ? 20.005 5.820 -12.310 1.00 85.56 81 CYS A C 1
ATOM 644 O O . CYS A 1 81 ? 20.826 6.281 -13.098 1.00 85.56 81 CYS A O 1
ATOM 646 N N . ARG A 1 82 ? 20.211 4.628 -11.726 1.00 86.75 82 ARG A N 1
ATOM 647 C CA . ARG A 1 82 ? 21.352 3.766 -12.087 1.00 86.75 82 ARG A CA 1
ATOM 648 C C . ARG A 1 82 ? 21.261 3.280 -13.534 1.00 86.75 82 ARG A C 1
ATOM 650 O O . ARG A 1 82 ? 22.285 3.237 -14.206 1.00 86.75 82 ARG A O 1
ATOM 657 N N . ARG A 1 83 ? 20.068 2.912 -14.011 1.00 83.88 83 ARG A N 1
ATOM 658 C CA . ARG A 1 83 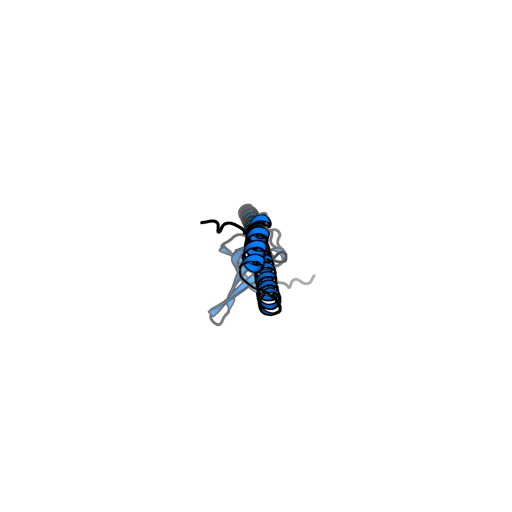? 19.839 2.543 -15.418 1.00 83.88 83 ARG A CA 1
ATOM 659 C C . ARG A 1 83 ? 20.102 3.722 -16.358 1.00 83.88 83 ARG A C 1
ATOM 661 O O . ARG A 1 83 ? 20.857 3.545 -17.302 1.00 83.88 83 ARG A O 1
ATOM 668 N N . GLU A 1 84 ? 19.604 4.917 -16.042 1.00 83.56 84 GLU A N 1
ATOM 669 C CA . GLU A 1 84 ? 19.871 6.138 -16.827 1.00 83.56 84 GLU A CA 1
ATOM 670 C C . GLU A 1 84 ? 21.372 6.425 -16.931 1.00 83.56 84 GLU A C 1
ATOM 672 O O . GLU A 1 84 ? 21.880 6.682 -18.017 1.00 83.56 84 GLU A O 1
ATOM 677 N N . LYS A 1 85 ? 22.121 6.259 -15.833 1.00 85.19 85 LYS A N 1
ATOM 678 C CA . LYS A 1 85 ? 23.588 6.373 -15.856 1.00 85.19 85 LYS A CA 1
ATOM 679 C C . LYS A 1 85 ? 24.271 5.305 -16.712 1.00 85.19 85 LYS A C 1
ATOM 681 O O . LYS A 1 85 ? 25.285 5.613 -17.324 1.00 85.19 85 LYS A O 1
ATOM 686 N N . ARG A 1 86 ? 23.771 4.064 -16.733 1.00 83.38 86 ARG A N 1
ATOM 687 C CA . ARG A 1 86 ? 24.317 3.003 -17.602 1.00 83.38 86 ARG A CA 1
ATOM 688 C C . ARG A 1 86 ? 24.076 3.325 -19.073 1.00 83.38 86 ARG A C 1
ATOM 690 O O . ARG A 1 86 ? 25.006 3.219 -19.859 1.00 83.38 86 ARG A O 1
ATOM 697 N N . MET A 1 87 ? 22.869 3.772 -19.409 1.00 82.62 87 MET A N 1
ATOM 698 C CA . MET A 1 87 ? 22.504 4.201 -20.759 1.00 82.62 87 MET A CA 1
ATOM 699 C C . MET A 1 87 ? 23.377 5.373 -21.228 1.00 82.62 87 MET A C 1
ATOM 701 O O . MET A 1 87 ? 24.029 5.272 -22.256 1.00 82.62 87 MET A O 1
ATOM 705 N N . ALA A 1 88 ? 23.509 6.431 -20.420 1.00 81.75 88 ALA A N 1
ATOM 706 C CA . ALA A 1 88 ? 24.365 7.579 -20.743 1.00 81.75 88 ALA A CA 1
ATOM 707 C C . ALA A 1 88 ? 25.857 7.217 -20.888 1.00 81.75 88 ALA A C 1
ATOM 709 O O . ALA A 1 88 ? 26.603 7.924 -21.555 1.00 81.75 88 ALA A O 1
ATOM 710 N N . LYS A 1 89 ? 26.299 6.124 -20.253 1.00 85.31 89 LYS A N 1
ATOM 711 C CA . LYS A 1 89 ? 27.653 5.569 -20.397 1.00 85.31 89 LYS A CA 1
ATOM 712 C C . LYS A 1 89 ? 27.790 4.577 -21.562 1.00 85.31 89 LYS A C 1
ATOM 714 O O . LYS A 1 89 ? 28.856 3.985 -21.692 1.00 85.31 89 LYS A O 1
ATOM 719 N N . GLY A 1 90 ? 26.735 4.329 -22.339 1.00 83.38 90 GLY A N 1
ATOM 720 C CA . GLY A 1 90 ? 26.729 3.331 -23.412 1.00 83.38 90 GLY A CA 1
ATOM 721 C C . GLY A 1 90 ? 26.876 1.884 -22.921 1.00 83.38 90 GLY A C 1
ATOM 722 O O . GLY A 1 90 ? 27.384 1.031 -23.632 1.00 83.38 90 GLY A O 1
ATOM 723 N N . GLN A 1 91 ? 26.480 1.589 -21.680 1.00 85.88 91 GLN A N 1
ATOM 724 C CA . GLN A 1 91 ? 26.614 0.249 -21.084 1.00 85.88 91 GLN A CA 1
ATOM 725 C C . GLN A 1 91 ? 25.393 -0.650 -21.320 1.00 85.88 91 GLN A C 1
ATOM 727 O O . GLN A 1 91 ? 25.384 -1.798 -20.880 1.00 85.88 91 GLN A O 1
ATOM 732 N N . MET A 1 92 ? 24.328 -0.124 -21.924 1.00 87.75 92 MET A N 1
ATOM 733 C CA . MET A 1 92 ? 23.189 -0.918 -22.383 1.00 87.75 92 MET A CA 1
ATOM 734 C C . MET A 1 92 ? 23.401 -1.198 -23.859 1.00 87.75 92 MET A C 1
ATOM 736 O O . MET A 1 92 ? 23.464 -0.243 -24.620 1.00 87.75 92 MET A O 1
ATOM 740 N N . LEU A 1 93 ? 23.550 -2.465 -24.233 1.00 91.00 93 LEU A N 1
ATOM 741 C CA . LEU A 1 93 ? 23.948 -2.852 -25.583 1.00 91.00 93 LEU A CA 1
ATOM 742 C C . LEU A 1 93 ? 22.777 -3.472 -26.348 1.00 91.00 93 LEU A C 1
ATOM 744 O O . LEU A 1 93 ? 22.006 -4.252 -25.783 1.00 91.00 93 LEU A O 1
ATOM 748 N N . CYS A 1 94 ? 22.683 -3.102 -27.619 1.00 91.94 94 CYS A N 1
ATOM 749 C CA . CYS A 1 94 ? 21.863 -3.722 -28.648 1.00 91.94 94 CYS A CA 1
ATOM 750 C C . CYS A 1 94 ? 22.350 -5.142 -28.986 1.00 91.94 94 CYS A C 1
ATOM 752 O O . CYS A 1 94 ? 23.428 -5.562 -28.555 1.00 91.94 94 CYS A O 1
ATOM 754 N N . ALA A 1 95 ? 21.579 -5.874 -29.795 1.00 91.38 95 ALA A N 1
ATOM 755 C CA . ALA A 1 95 ? 21.976 -7.185 -30.319 1.00 91.38 95 ALA A CA 1
ATOM 756 C C . ALA A 1 95 ? 23.267 -7.122 -31.155 1.00 91.38 95 ALA A C 1
ATOM 758 O O . ALA A 1 95 ? 24.073 -8.048 -31.134 1.00 91.38 95 ALA A O 1
ATOM 759 N N . ASP A 1 96 ? 23.486 -6.003 -31.846 1.00 91.12 96 ASP A N 1
ATOM 760 C CA . ASP A 1 96 ? 24.688 -5.715 -32.639 1.00 91.12 96 ASP A CA 1
ATOM 761 C C . ASP A 1 96 ? 25.905 -5.287 -31.786 1.00 91.12 96 ASP A C 1
ATOM 763 O O . ASP A 1 96 ? 26.949 -4.913 -32.321 1.00 91.12 96 ASP A O 1
ATOM 767 N N . GLY A 1 97 ? 25.784 -5.316 -30.454 1.00 90.19 97 GLY A N 1
ATOM 768 C CA . GLY A 1 97 ? 26.841 -4.942 -29.516 1.00 90.19 97 GLY A CA 1
ATOM 769 C C . GLY A 1 97 ? 27.090 -3.435 -29.394 1.00 90.19 97 GLY A C 1
ATOM 770 O O . GLY A 1 97 ? 27.950 -3.033 -28.606 1.00 90.19 97 GLY A O 1
ATOM 771 N N . LYS A 1 98 ? 26.352 -2.590 -30.126 1.00 92.25 98 LYS A N 1
ATOM 772 C CA . LYS A 1 98 ? 26.442 -1.125 -30.035 1.00 92.25 98 LYS A CA 1
ATOM 773 C C . LYS A 1 98 ? 25.557 -0.598 -28.889 1.00 92.25 98 LYS A C 1
ATOM 775 O O . LYS A 1 98 ? 24.586 -1.251 -28.507 1.00 92.25 98 LYS A O 1
ATOM 780 N N . PRO A 1 99 ? 25.883 0.553 -28.281 1.00 91.06 99 PRO A N 1
ATOM 781 C CA . PRO A 1 99 ? 25.117 1.093 -27.158 1.00 91.06 99 PRO A CA 1
ATOM 782 C C . PRO A 1 99 ? 23.734 1.617 -27.565 1.00 91.06 99 PRO A C 1
ATOM 784 O O . PRO A 1 99 ? 23.602 2.201 -28.627 1.00 91.06 99 PRO A O 1
ATOM 787 N N . VAL A 1 100 ? 22.746 1.497 -26.672 1.00 90.12 100 VAL A N 1
ATOM 788 C CA . VAL A 1 100 ? 21.428 2.142 -26.792 1.00 90.12 100 VAL A CA 1
ATOM 789 C C . VAL A 1 100 ? 21.462 3.561 -26.212 1.00 90.12 100 VAL A C 1
ATOM 791 O O . VAL A 1 100 ? 21.783 3.748 -25.032 1.00 90.12 100 VAL A O 1
ATOM 794 N N . MET A 1 101 ? 21.024 4.546 -26.991 1.00 89.31 101 MET A N 1
ATOM 795 C CA . MET A 1 101 ? 20.963 5.973 -26.688 1.00 89.31 101 MET A CA 1
ATOM 796 C C . MET A 1 101 ? 19.535 6.533 -26.741 1.00 89.31 101 MET A C 1
ATOM 798 O O . MET A 1 101 ? 18.653 6.086 -27.466 1.00 89.31 101 MET A O 1
ATOM 802 N N . PHE A 1 102 ? 19.273 7.540 -25.909 1.00 88.81 102 PHE A N 1
ATOM 803 C CA . PHE A 1 102 ? 17.975 8.211 -25.887 1.00 88.81 102 PHE A CA 1
ATOM 804 C C . PHE A 1 102 ? 17.810 9.095 -27.127 1.00 88.81 102 PHE A C 1
ATOM 806 O O . PHE A 1 102 ? 18.711 9.861 -27.458 1.00 88.81 102 PHE A O 1
ATOM 813 N N . GLY A 1 103 ? 16.633 9.045 -27.753 1.00 89.81 103 GLY A N 1
ATOM 814 C CA . GLY A 1 103 ? 16.298 9.838 -28.935 1.00 89.81 103 GLY A CA 1
ATOM 815 C C . GLY A 1 103 ? 16.779 9.240 -30.255 1.00 89.81 103 GLY A C 1
ATOM 816 O O . GLY A 1 103 ? 16.495 9.814 -31.303 1.00 89.81 103 GLY A O 1
ATOM 817 N N . GLU A 1 104 ? 17.468 8.101 -30.228 1.00 91.12 104 GLU A N 1
ATOM 818 C CA . GLU A 1 104 ? 17.835 7.384 -31.446 1.00 91.12 104 GLU A CA 1
ATOM 819 C C . GLU A 1 104 ? 16.684 6.491 -31.931 1.00 91.12 104 GLU A C 1
ATOM 821 O O . GLU A 1 104 ? 15.780 6.145 -31.163 1.00 91.12 104 GLU A O 1
ATOM 826 N N . THR A 1 105 ? 16.719 6.121 -33.209 1.00 93.94 105 THR A N 1
ATOM 827 C CA . THR A 1 105 ? 15.786 5.152 -33.794 1.00 93.94 105 THR A CA 1
ATOM 828 C C . THR A 1 105 ? 16.520 3.837 -34.007 1.00 93.94 105 THR A C 1
ATOM 830 O O . THR A 1 105 ? 17.553 3.823 -34.670 1.00 93.94 105 THR A O 1
ATOM 833 N N . LEU A 1 106 ? 15.991 2.756 -33.435 1.00 93.50 106 LEU A N 1
ATOM 834 C CA . LEU A 1 106 ? 16.529 1.403 -33.564 1.00 93.50 106 LEU A CA 1
ATOM 835 C C . LEU A 1 106 ? 15.505 0.479 -34.212 1.00 93.50 106 LEU A C 1
ATOM 837 O O . LEU A 1 106 ? 14.303 0.665 -34.034 1.00 93.50 106 LEU A O 1
ATOM 841 N N . TYR A 1 107 ? 15.971 -0.552 -34.902 1.00 93.12 107 TYR A N 1
ATOM 842 C CA . TYR A 1 107 ? 15.111 -1.546 -35.531 1.00 93.12 107 TYR A CA 1
ATOM 843 C C . TYR A 1 107 ? 14.936 -2.748 -34.613 1.00 93.12 107 TYR A C 1
ATOM 845 O O . TYR A 1 107 ? 15.910 -3.301 -34.103 1.00 93.12 107 TYR A O 1
ATOM 853 N N . GLY A 1 108 ? 13.687 -3.135 -34.374 1.00 90.62 108 GLY A N 1
ATOM 854 C CA . GLY A 1 108 ? 13.354 -4.347 -33.640 1.00 90.62 108 GLY A CA 1
ATOM 855 C C . GLY A 1 108 ? 13.327 -5.567 -34.549 1.00 90.62 108 GLY A C 1
ATOM 856 O O . GLY A 1 108 ? 13.032 -5.468 -35.739 1.00 90.62 108 GLY A O 1
ATOM 857 N N . GLY A 1 109 ? 13.547 -6.748 -33.967 1.00 82.12 109 GLY A N 1
ATOM 858 C CA . GLY A 1 109 ? 13.352 -8.028 -34.665 1.00 82.12 109 GLY A CA 1
ATOM 859 C C . GLY A 1 109 ? 11.918 -8.276 -35.169 1.00 82.12 109 GLY A C 1
ATOM 860 O O . GLY A 1 109 ? 11.678 -9.252 -35.868 1.00 82.12 109 GLY A O 1
ATOM 861 N N . ASP A 1 110 ? 10.962 -7.403 -34.834 1.00 82.69 110 ASP A N 1
ATOM 862 C CA . ASP A 1 110 ? 9.609 -7.371 -35.396 1.00 82.69 110 ASP A CA 1
ATOM 863 C C . ASP A 1 110 ? 9.509 -6.591 -36.723 1.00 82.69 110 ASP A C 1
ATOM 865 O O . ASP A 1 110 ? 8.407 -6.409 -37.243 1.00 82.69 110 ASP A O 1
ATOM 869 N N . GLY A 1 111 ? 10.640 -6.120 -37.263 1.00 82.00 111 GLY A N 1
ATOM 870 C CA . GLY A 1 111 ? 10.722 -5.361 -38.512 1.00 82.00 111 GLY A CA 1
ATOM 871 C C . GLY A 1 111 ? 10.266 -3.906 -38.388 1.00 82.00 111 GLY A C 1
ATOM 872 O O . GLY A 1 111 ? 10.144 -3.217 -39.398 1.00 82.00 111 GLY A O 1
ATOM 873 N N . ARG A 1 112 ? 9.992 -3.429 -37.167 1.00 89.00 112 ARG A N 1
ATOM 874 C CA . ARG A 1 112 ? 9.578 -2.047 -36.902 1.00 89.00 112 ARG A CA 1
ATOM 875 C C . ARG A 1 112 ? 10.749 -1.208 -36.424 1.00 89.00 112 ARG A C 1
ATOM 877 O O . ARG A 1 112 ? 11.646 -1.692 -35.736 1.00 89.00 112 ARG A O 1
ATOM 884 N N . ASP A 1 113 ? 10.691 0.074 -36.735 1.00 92.94 113 ASP A N 1
ATOM 885 C CA . ASP A 1 113 ? 11.555 1.093 -36.171 1.00 92.94 113 ASP A CA 1
ATOM 886 C C . ASP A 1 113 ? 10.962 1.649 -34.864 1.00 92.94 113 ASP A C 1
ATOM 888 O O . ASP A 1 113 ? 9.754 1.861 -34.711 1.00 92.94 113 ASP A O 1
ATOM 892 N N . TRP A 1 114 ? 11.834 1.874 -33.890 1.00 95.06 114 TRP A N 1
ATOM 893 C CA . TRP A 1 114 ? 11.485 2.292 -32.543 1.00 95.06 114 TRP A CA 1
ATOM 894 C C . TRP A 1 114 ? 12.331 3.495 -32.144 1.00 95.06 114 TRP A C 1
ATOM 896 O O . TRP A 1 114 ? 13.536 3.377 -31.929 1.00 95.06 114 TRP A O 1
ATOM 906 N N . LEU A 1 115 ? 11.688 4.649 -31.959 1.00 95.00 115 LEU A N 1
ATOM 907 C CA . LEU A 1 115 ? 12.318 5.806 -31.330 1.00 95.00 115 LEU A CA 1
ATOM 908 C C . LEU A 1 115 ? 12.476 5.540 -29.830 1.00 95.00 115 LEU A C 1
ATOM 910 O O . LEU A 1 115 ? 11.488 5.333 -29.118 1.00 95.00 115 LEU A O 1
ATOM 914 N N . ILE A 1 116 ? 13.703 5.580 -29.319 1.00 93.25 116 ILE A N 1
ATOM 915 C CA . ILE A 1 116 ? 13.987 5.326 -27.906 1.00 93.25 116 ILE A CA 1
ATOM 916 C C . ILE A 1 116 ? 13.623 6.554 -27.072 1.00 93.25 116 ILE A C 1
ATOM 918 O O . ILE A 1 116 ? 14.323 7.562 -27.051 1.00 93.25 116 ILE A O 1
ATOM 922 N N . VAL A 1 117 ? 12.516 6.454 -26.335 1.00 91.88 117 VAL A N 1
ATOM 923 C CA . VAL A 1 117 ? 11.919 7.563 -25.569 1.00 91.88 117 VAL A CA 1
ATOM 924 C C . VAL A 1 117 ? 12.084 7.423 -24.055 1.00 91.88 117 VAL A C 1
ATOM 926 O O . VAL A 1 117 ? 11.478 8.173 -23.287 1.00 91.88 117 VAL A O 1
ATOM 929 N N . GLY A 1 118 ? 12.872 6.455 -23.580 1.00 88.38 118 GLY A N 1
ATOM 930 C CA . GLY A 1 118 ? 13.234 6.352 -22.166 1.00 88.38 118 GLY A CA 1
ATOM 931 C C . GLY A 1 118 ? 13.525 4.935 -21.693 1.00 88.38 118 GLY A C 1
ATOM 932 O O . GLY A 1 118 ? 13.675 4.010 -22.480 1.00 88.38 118 GLY A O 1
ATOM 933 N N . ILE A 1 119 ? 13.575 4.768 -20.372 1.00 84.38 119 ILE A N 1
ATOM 934 C CA . ILE A 1 119 ? 13.941 3.507 -19.715 1.00 84.38 119 ILE A CA 1
ATOM 935 C C . ILE A 1 119 ? 12.703 2.758 -19.237 1.00 84.38 119 ILE A C 1
ATOM 937 O O . ILE A 1 119 ? 11.843 3.335 -18.564 1.00 84.38 119 ILE A O 1
ATOM 941 N N . ALA A 1 120 ? 12.644 1.458 -19.525 1.00 82.56 120 ALA A N 1
ATOM 942 C CA . ALA A 1 120 ? 11.594 0.596 -19.011 1.00 82.56 120 ALA A CA 1
ATOM 943 C C . ALA A 1 120 ? 11.811 0.307 -17.517 1.00 82.56 120 ALA A C 1
ATOM 945 O O . ALA A 1 120 ? 12.903 -0.031 -17.053 1.00 82.56 120 ALA A O 1
ATOM 946 N N . GLY A 1 121 ? 10.741 0.449 -16.734 1.00 66.88 121 GLY A N 1
ATOM 947 C CA . GLY A 1 121 ? 10.755 0.196 -15.289 1.00 66.88 121 GLY A CA 1
ATOM 948 C C . GLY A 1 121 ? 10.639 -1.285 -14.906 1.00 66.88 121 GLY A C 1
ATOM 949 O O . GLY A 1 121 ? 10.769 -1.616 -13.730 1.00 66.88 121 GLY A O 1
ATOM 950 N N . ALA A 1 122 ? 10.382 -2.169 -15.874 1.00 67.50 122 ALA A N 1
ATOM 951 C CA . ALA A 1 122 ? 10.193 -3.599 -15.650 1.00 67.50 122 ALA A CA 1
ATOM 952 C C . ALA A 1 122 ? 11.534 -4.347 -15.554 1.00 67.50 122 ALA A C 1
ATOM 954 O O . ALA A 1 122 ? 12.537 -3.931 -16.132 1.00 67.50 122 ALA A O 1
ATOM 955 N N . TRP A 1 123 ? 11.556 -5.468 -14.827 1.00 63.62 123 TRP A N 1
ATOM 956 C CA . TRP A 1 123 ? 12.751 -6.318 -14.702 1.00 63.62 123 TRP A CA 1
ATOM 957 C C . TRP A 1 123 ? 13.091 -7.040 -16.009 1.00 63.62 123 TRP A C 1
ATOM 959 O O . TRP A 1 123 ? 14.250 -7.339 -16.255 1.00 63.62 123 TRP A O 1
ATOM 969 N N . SER A 1 124 ? 12.082 -7.285 -16.843 1.00 76.50 124 SER A N 1
ATOM 970 C CA . SER A 1 124 ? 12.193 -8.000 -18.113 1.00 76.50 124 SER A CA 1
ATOM 971 C C . SER A 1 124 ? 12.387 -7.099 -19.332 1.00 76.50 124 SER A C 1
ATOM 973 O O . SER A 1 124 ? 12.444 -7.625 -20.435 1.00 76.50 124 SER A O 1
ATOM 975 N N . TYR A 1 125 ? 12.425 -5.775 -19.168 1.00 85.31 125 TYR A N 1
ATOM 976 C CA . TYR A 1 125 ? 12.565 -4.824 -20.274 1.00 85.31 125 TYR A CA 1
ATOM 977 C C . TYR A 1 125 ? 13.519 -3.699 -19.889 1.00 85.31 125 TYR A C 1
ATOM 979 O O . TYR A 1 125 ? 13.644 -3.354 -18.710 1.00 85.31 125 TYR A O 1
ATOM 987 N N . ASP A 1 126 ? 14.165 -3.104 -20.883 1.00 86.19 126 ASP A N 1
ATOM 988 C CA . ASP A 1 126 ? 15.253 -2.152 -20.688 1.00 86.19 126 ASP A CA 1
ATOM 989 C C . ASP A 1 126 ? 14.873 -0.727 -21.072 1.00 86.19 126 ASP A C 1
ATOM 991 O O . ASP A 1 126 ? 15.158 0.208 -20.320 1.00 86.19 126 ASP A O 1
ATOM 995 N N . VAL A 1 127 ? 14.163 -0.559 -22.187 1.00 89.50 127 VAL A N 1
ATOM 996 C CA . VAL A 1 127 ? 13.831 0.749 -22.767 1.00 89.50 127 VAL A CA 1
ATOM 997 C C . VAL A 1 127 ? 12.367 0.836 -23.183 1.00 89.50 127 VAL A C 1
ATOM 999 O O . VAL A 1 127 ? 11.697 -0.175 -23.361 1.00 89.50 127 VAL A O 1
ATOM 1002 N N . TYR A 1 128 ? 11.848 2.055 -23.305 1.00 91.69 128 TYR A N 1
ATOM 1003 C CA . TYR A 1 128 ? 10.582 2.320 -23.977 1.00 91.69 128 TYR A CA 1
ATOM 1004 C C . TYR A 1 128 ? 10.861 2.797 -25.398 1.00 91.69 128 TYR A C 1
ATOM 1006 O O . TYR A 1 128 ? 11.506 3.830 -25.574 1.00 91.69 128 TYR A O 1
ATOM 1014 N N . GLY A 1 129 ? 10.321 2.076 -26.375 1.00 93.75 129 GLY A N 1
ATOM 1015 C CA . GLY A 1 129 ? 10.275 2.498 -27.768 1.00 93.75 129 GLY A CA 1
ATOM 1016 C C . GLY A 1 129 ? 8.938 3.151 -28.105 1.00 93.75 129 GLY A C 1
ATOM 1017 O O . GLY A 1 129 ? 7.898 2.785 -27.547 1.00 93.75 129 GLY A O 1
ATOM 1018 N N . LEU A 1 130 ? 8.974 4.113 -29.019 1.00 95.62 130 LEU A N 1
ATOM 1019 C CA . LEU A 1 130 ? 7.817 4.716 -29.665 1.00 95.62 130 LEU A CA 1
ATOM 1020 C C . LEU A 1 130 ? 7.886 4.418 -31.164 1.00 95.62 130 LEU A C 1
ATOM 1022 O O . LEU A 1 130 ? 8.836 4.825 -31.821 1.00 95.62 130 LEU A O 1
ATOM 1026 N N . HIS A 1 131 ? 6.867 3.751 -31.685 1.00 94.00 131 HIS A N 1
ATOM 1027 C CA . HIS A 1 131 ? 6.693 3.499 -33.111 1.00 94.00 131 HIS A CA 1
ATOM 1028 C C . HIS A 1 131 ? 5.499 4.309 -33.630 1.00 94.00 131 HIS A C 1
ATOM 1030 O O . HIS A 1 131 ? 4.505 4.485 -32.917 1.00 94.00 131 HIS A O 1
ATOM 1036 N N . VAL A 1 132 ? 5.590 4.812 -34.860 1.00 91.88 132 VAL A N 1
ATOM 1037 C CA . VAL A 1 132 ? 4.484 5.485 -35.553 1.00 91.88 132 VAL A CA 1
ATOM 1038 C C . VAL A 1 132 ? 4.018 4.569 -36.675 1.00 91.88 132 VAL A C 1
ATOM 1040 O O . VAL A 1 132 ? 4.730 4.377 -37.653 1.00 91.88 132 VAL A O 1
ATOM 1043 N N . ALA A 1 133 ? 2.824 4.002 -36.527 1.00 85.44 133 ALA A N 1
ATOM 1044 C CA . ALA A 1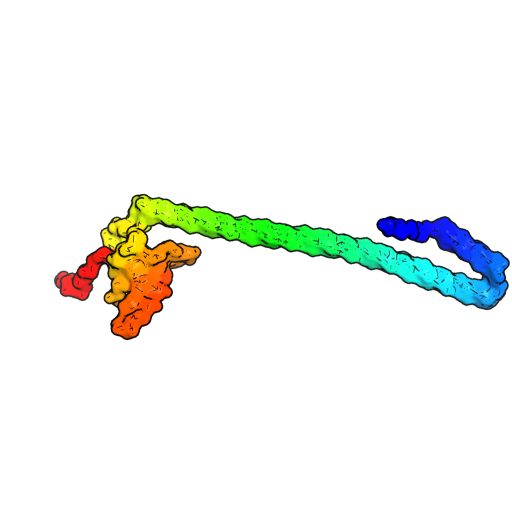 133 ? 2.244 3.129 -37.536 1.00 85.44 133 ALA A CA 1
ATOM 1045 C C . ALA A 1 133 ? 1.831 3.919 -38.792 1.00 85.44 133 ALA A C 1
ATOM 1047 O O . ALA A 1 133 ? 1.652 5.138 -38.754 1.00 85.44 133 ALA A O 1
ATOM 1048 N N . HIS A 1 134 ? 1.608 3.211 -39.903 1.00 83.38 134 HIS A N 1
ATOM 1049 C CA . HIS A 1 134 ? 1.189 3.808 -41.180 1.00 83.38 134 HIS A CA 1
ATOM 1050 C C . HIS A 1 134 ? -0.112 4.622 -41.100 1.00 83.38 134 HIS A C 1
ATOM 1052 O O . HIS A 1 134 ? -0.293 5.561 -41.869 1.00 83.38 134 HIS A O 1
ATOM 1058 N N . ASP A 1 135 ? -1.010 4.292 -40.170 1.00 90.12 135 ASP A N 1
ATOM 1059 C CA . ASP A 1 135 ? -2.248 5.040 -39.922 1.00 90.12 135 ASP A CA 1
ATOM 1060 C C . ASP A 1 135 ? -2.037 6.298 -39.050 1.00 90.12 135 ASP A C 1
ATOM 1062 O O . ASP A 1 135 ? -2.998 6.953 -38.646 1.00 90.12 135 ASP A O 1
ATOM 1066 N N . GLY A 1 136 ? -0.780 6.635 -38.740 1.00 88.62 136 GLY A N 1
ATOM 1067 C CA . GLY A 1 136 ? -0.380 7.767 -37.911 1.00 88.62 136 GLY A CA 1
ATOM 1068 C C . GLY A 1 136 ? -0.510 7.523 -36.406 1.00 88.62 136 GLY A C 1
ATOM 1069 O O . GLY A 1 136 ? -0.186 8.415 -35.613 1.00 88.62 136 GLY A O 1
ATOM 1070 N N . LYS A 1 137 ? -0.968 6.341 -35.968 1.00 92.12 137 LYS A N 1
ATOM 1071 C CA . LYS A 1 137 ? -1.089 6.039 -34.538 1.00 92.12 137 LYS A CA 1
ATOM 1072 C C . LYS A 1 137 ? 0.275 5.784 -33.913 1.00 92.12 137 LYS A C 1
ATOM 1074 O O . LYS A 1 137 ? 1.138 5.109 -34.464 1.00 92.12 137 LYS A O 1
ATOM 1079 N N . LYS A 1 138 ? 0.442 6.314 -32.704 1.00 92.75 138 LYS A N 1
ATOM 1080 C CA . LYS A 1 138 ? 1.649 6.157 -31.893 1.00 92.75 138 LYS A CA 1
ATOM 1081 C C . LYS A 1 138 ? 1.505 4.955 -30.967 1.00 92.75 138 LYS A C 1
ATOM 1083 O O . LYS A 1 138 ? 0.628 4.946 -30.105 1.00 92.75 138 LYS A O 1
ATOM 1088 N N . GLU A 1 139 ? 2.400 3.984 -31.094 1.00 92.56 139 GLU A N 1
ATOM 1089 C CA . GLU A 1 139 ? 2.510 2.840 -30.191 1.00 92.56 139 GLU A CA 1
ATOM 1090 C C . GLU A 1 139 ? 3.734 2.992 -29.289 1.00 92.56 139 GLU A C 1
ATOM 1092 O O . GLU A 1 139 ? 4.861 3.072 -29.767 1.00 92.56 139 GLU A O 1
ATOM 1097 N N . LYS A 1 140 ? 3.528 2.988 -27.967 1.00 93.06 140 LYS A N 1
ATOM 1098 C CA . LYS A 1 140 ? 4.621 2.945 -26.989 1.00 93.06 140 LYS A CA 1
ATOM 1099 C C . LYS A 1 140 ? 4.710 1.552 -26.377 1.00 93.06 140 LYS A C 1
ATOM 1101 O O . LYS A 1 140 ? 3.742 1.105 -25.763 1.00 93.06 140 LYS A O 1
ATOM 1106 N N . LYS A 1 141 ? 5.868 0.894 -26.481 1.00 91.31 141 LYS A N 1
ATOM 1107 C CA . LYS A 1 141 ? 6.089 -0.448 -25.914 1.00 91.31 141 LYS A CA 1
ATOM 1108 C C . LYS A 1 141 ? 7.391 -0.538 -25.114 1.00 91.31 141 LYS A C 1
ATOM 1110 O O . LYS A 1 141 ? 8.358 0.153 -25.435 1.00 91.31 141 LYS A O 1
ATOM 1115 N N . PRO A 1 142 ? 7.424 -1.344 -24.038 1.00 92.38 142 PRO A N 1
ATOM 1116 C CA . PRO A 1 142 ? 8.674 -1.718 -23.398 1.00 92.38 142 PRO A CA 1
ATOM 1117 C C . PRO A 1 142 ? 9.409 -2.749 -24.270 1.00 92.38 142 PRO A C 1
ATOM 1119 O O . PRO A 1 142 ? 8.801 -3.704 -24.747 1.00 92.38 142 PRO A O 1
ATOM 1122 N N . LEU A 1 143 ? 10.710 -2.553 -24.467 1.00 90.75 143 LEU A N 1
ATOM 1123 C CA . LEU A 1 143 ? 11.573 -3.355 -25.334 1.00 90.75 143 LEU A CA 1
ATOM 1124 C C . LEU A 1 143 ? 12.831 -3.769 -24.570 1.00 90.75 143 LEU A C 1
ATOM 1126 O O . LEU A 1 143 ? 13.236 -3.112 -23.600 1.00 90.75 143 LEU A O 1
ATOM 1130 N N . ARG A 1 144 ? 13.454 -4.865 -24.999 1.00 90.50 144 ARG A N 1
ATOM 1131 C CA . ARG A 1 144 ? 14.790 -5.239 -24.535 1.00 90.50 144 ARG A CA 1
ATOM 1132 C C . ARG A 1 144 ? 15.838 -4.68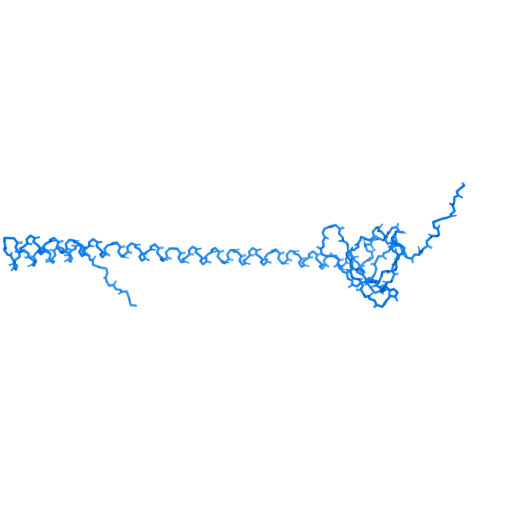5 -25.479 1.00 90.50 144 ARG A C 1
ATOM 1134 O O . ARG A 1 144 ? 15.626 -4.701 -26.686 1.00 90.50 144 ARG A O 1
ATOM 1141 N N . ALA A 1 145 ? 16.958 -4.234 -24.924 1.00 89.56 145 ALA A N 1
ATOM 1142 C CA . ALA A 1 145 ? 18.063 -3.734 -25.736 1.00 89.56 145 ALA A CA 1
ATOM 1143 C C . ALA A 1 145 ? 18.586 -4.835 -26.679 1.00 89.56 145 ALA A C 1
ATOM 1145 O O . ALA A 1 145 ? 18.761 -4.597 -27.864 1.00 89.56 145 ALA A O 1
ATOM 1146 N N . GLU A 1 146 ? 18.674 -6.074 -26.188 1.00 89.69 146 GLU A N 1
ATOM 1147 C CA . GLU A 1 146 ? 19.113 -7.262 -26.942 1.00 89.69 146 GLU A CA 1
ATOM 1148 C C . GLU A 1 146 ? 18.228 -7.654 -28.142 1.00 89.69 146 GLU A C 1
ATOM 1150 O O . GLU A 1 146 ? 18.560 -8.597 -28.848 1.00 89.69 146 GLU A O 1
ATOM 1155 N N . TRP A 1 147 ? 17.090 -6.991 -28.369 1.00 91.38 147 TRP A N 1
ATOM 1156 C CA . TRP A 1 147 ? 16.227 -7.226 -29.540 1.00 91.38 147 TRP A CA 1
ATOM 1157 C C . TRP A 1 147 ? 16.364 -6.154 -30.614 1.00 91.38 147 TRP A C 1
ATOM 1159 O O . TRP A 1 147 ? 15.692 -6.228 -31.643 1.00 91.38 147 TRP A O 1
ATOM 1169 N N . LEU A 1 148 ? 17.156 -5.126 -30.328 1.00 92.44 148 LEU A N 1
ATOM 1170 C CA . LEU A 1 148 ? 17.290 -3.947 -31.154 1.00 92.44 148 LEU A CA 1
ATOM 1171 C C . LEU A 1 148 ? 18.632 -3.970 -31.877 1.00 92.44 148 LEU A C 1
ATOM 1173 O O . LEU A 1 148 ? 19.629 -4.450 -31.336 1.00 92.44 148 LEU A O 1
ATOM 1177 N N . VAL A 1 149 ? 18.645 -3.424 -33.084 1.00 92.94 149 VAL A N 1
ATOM 1178 C CA . VAL A 1 149 ? 19.840 -3.213 -33.905 1.00 92.94 149 VAL A CA 1
ATOM 1179 C C . VAL A 1 149 ? 19.799 -1.821 -34.523 1.00 92.94 149 VAL A C 1
ATOM 1181 O O . VAL A 1 149 ? 18.730 -1.246 -34.730 1.00 92.94 149 VAL A O 1
ATOM 1184 N N . HIS A 1 150 ? 20.969 -1.266 -34.816 1.00 92.12 150 HIS A N 1
ATOM 1185 C CA . HIS A 1 150 ? 21.081 0.053 -35.442 1.00 92.12 150 HIS A CA 1
ATOM 1186 C C . HIS A 1 150 ? 20.834 0.007 -36.949 1.00 92.12 150 HIS A C 1
ATOM 1188 O O . HIS A 1 150 ? 20.401 0.992 -37.539 1.00 92.12 150 HIS A O 1
ATOM 1194 N N . GLU A 1 151 ? 21.107 -1.136 -37.571 1.00 87.06 151 GLU A N 1
ATOM 1195 C CA . GLU A 1 151 ? 20.995 -1.348 -39.009 1.00 87.06 151 GLU A CA 1
ATOM 1196 C C . GLU A 1 151 ? 20.186 -2.624 -39.251 1.00 87.06 151 GLU A C 1
ATOM 1198 O O . GLU A 1 151 ? 20.433 -3.652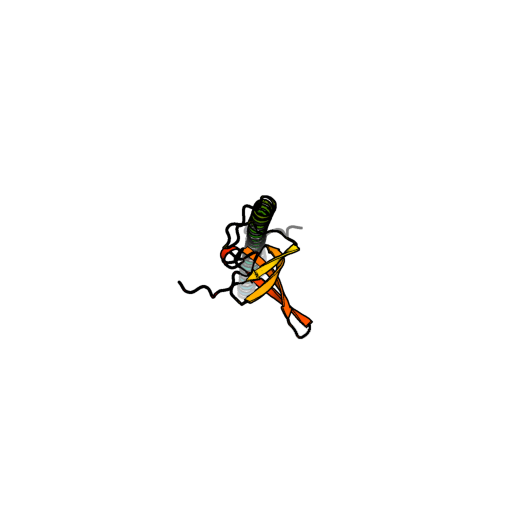 -38.616 1.00 87.06 151 GLU A O 1
ATOM 1203 N N . LEU A 1 152 ? 19.213 -2.553 -40.162 1.00 75.31 152 LEU A N 1
ATOM 1204 C CA . LEU A 1 152 ? 18.551 -3.737 -40.698 1.00 75.31 152 LEU A CA 1
ATOM 1205 C C . LEU A 1 152 ? 19.592 -4.490 -41.523 1.00 75.31 152 LEU A C 1
ATOM 1207 O O . LEU A 1 152 ? 19.948 -4.069 -42.619 1.00 75.31 152 LEU A O 1
ATOM 1211 N N . THR A 1 153 ? 20.124 -5.571 -40.968 1.00 63.38 153 THR A N 1
ATOM 1212 C CA . THR A 1 153 ? 20.845 -6.552 -41.776 1.00 63.38 153 THR A CA 1
ATOM 1213 C C . THR A 1 153 ? 19.790 -7.352 -42.520 1.00 63.38 153 THR A C 1
ATOM 1215 O O . THR A 1 153 ? 18.852 -7.854 -41.898 1.00 63.38 153 THR A O 1
ATOM 1218 N N . ASP A 1 154 ? 19.901 -7.418 -43.846 1.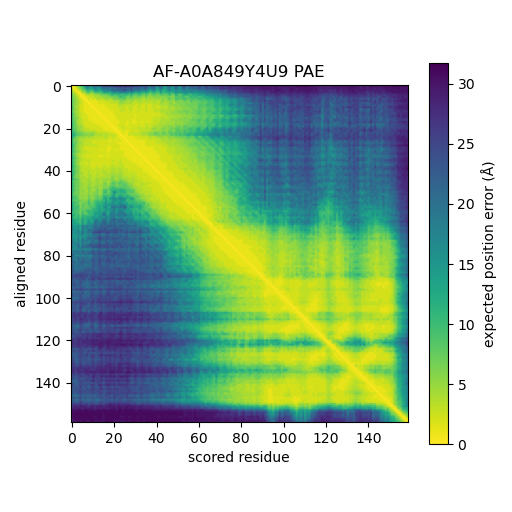00 56.34 154 ASP A N 1
ATOM 1219 C CA . ASP A 1 154 ? 19.017 -8.245 -44.657 1.00 56.34 154 ASP A CA 1
ATOM 1220 C C . ASP A 1 154 ? 19.097 -9.680 -44.128 1.00 56.34 154 ASP A C 1
ATOM 1222 O O . ASP A 1 154 ? 20.127 -10.350 -44.219 1.00 56.34 154 ASP A O 1
ATOM 1226 N N . ALA A 1 155 ? 18.008 -10.155 -43.525 1.00 50.41 155 ALA A N 1
ATOM 1227 C CA . ALA A 1 155 ? 17.837 -11.565 -43.231 1.00 50.41 155 ALA A CA 1
ATOM 1228 C C . ALA A 1 155 ? 17.665 -12.285 -44.579 1.00 50.41 155 ALA A C 1
ATOM 1230 O O . ALA A 1 155 ? 16.540 -12.482 -45.035 1.00 50.41 155 ALA A O 1
ATOM 1231 N N . GLY A 1 156 ? 18.779 -12.579 -45.258 1.00 45.59 156 GLY A N 1
ATOM 1232 C CA . GLY A 1 156 ? 18.727 -13.097 -46.623 1.00 45.59 156 GLY A CA 1
ATOM 1233 C C . GLY A 1 156 ? 20.040 -13.421 -47.342 1.00 45.59 156 GLY A C 1
ATOM 1234 O O . GLY A 1 156 ? 19.969 -13.654 -48.542 1.00 45.59 156 GLY A O 1
ATOM 1235 N N . GLU A 1 157 ? 21.204 -13.495 -46.688 1.00 36.56 157 GLU A N 1
ATOM 1236 C CA . GLU A 1 157 ? 22.314 -14.294 -47.243 1.00 36.56 157 GLU A CA 1
ATOM 1237 C C . GLU A 1 157 ? 22.302 -15.675 -46.576 1.00 36.56 157 GLU A C 1
ATOM 1239 O O . GLU A 1 157 ? 22.894 -15.900 -45.520 1.00 36.56 157 GLU A O 1
ATOM 1244 N N . GLU A 1 158 ? 21.544 -16.594 -47.185 1.00 39.00 158 GLU A N 1
ATOM 1245 C CA . GLU A 1 158 ? 21.812 -18.025 -47.046 1.00 39.00 158 GLU A CA 1
ATOM 1246 C C . GLU A 1 158 ? 23.233 -18.305 -47.566 1.00 39.00 158 GLU A C 1
ATOM 1248 O O . GLU A 1 158 ? 23.635 -17.782 -48.607 1.00 39.00 158 GLU A O 1
ATOM 1253 N N . VAL A 1 159 ? 23.985 -19.108 -46.809 1.00 40.25 159 VAL A N 1
ATOM 1254 C CA . VAL A 1 159 ? 25.276 -19.688 -47.217 1.00 40.25 159 VAL A CA 1
ATOM 1255 C C . VAL A 1 159 ? 25.057 -20.735 -48.303 1.00 40.25 159 VAL A C 1
ATOM 1257 O O . VAL A 1 159 ? 24.130 -21.557 -48.120 1.00 40.25 159 VAL A O 1
#

Mean predicted aligned error: 13.26 Å

Nearest PDB structures (foldseek):
  2n5u-assembly1_A  TM=4.457E-01  e=8.251E-01  Thermosynechococcus vestitus BP-1
  4blt-assembly1_B-2  TM=3.586E-01  e=2.375E+00  Pseudomonas phage phi12
  1w44-assembly1_A  TM=3.597E-01  e=2.527E+00  Pseudomonas phage phi12
  2vht-assembly1_A  TM=3.164E-01  e=2.375E+00  Pseudomonas phage phi12

Secondary structure (DSSP, 8-state):
-PPPPPPHHHHHHHHHHHHHH--HHHHHHHHHHHHHHHHHHHHHHHHHHHHHHHHHHHHHHHHHHHHHHHHHHHHHHHHHHHHHHHHHTT-SB-TTSPBP-TT-EEEETTS-EEEEEEE--STT--EEEEEE-TTS-EEEEEE-GGGEESS---TT---

pLDDT: mean 86.55, std 11.48, range [36.56, 95.62]

Sequence (159 aa):
MGKEKIEEKDVRLLRYAVEQAFDGAMRDGALSLLNRLVDSASEAANLEEELLNLKGEYQRSMENSKRGAFKRLDAAYKRKCRREKRMAKGQMLCADGKPVMFGETLYGGDGRDWLIVGIAGAWSYDVYGLHVAHDGKKEKKPLRAEWLVHELTDAGEEV

Organism: NCBI:txid410072

Solvent-accessible surface area (backbone atoms only — not comparable to full-atom values): 9014 Å² total; per-residue (Å²): 132,84,77,81,75,88,46,75,68,56,55,51,52,52,52,52,52,44,61,74,74,38,62,70,73,59,24,55,52,51,52,53,53,51,50,55,52,52,51,52,52,51,53,50,53,50,51,53,50,51,51,52,52,52,52,55,49,52,52,53,51,51,52,50,48,52,52,52,52,50,52,53,50,53,53,52,50,54,50,50,56,52,50,54,53,33,31,77,67,47,68,39,42,22,59,76,68,47,54,48,55,80,74,42,67,30,34,35,86,85,79,44,61,25,36,25,79,46,72,32,90,51,94,88,28,48,26,26,28,39,28,72,46,96,88,68,49,76,46,77,45,74,35,48,44,66,49,24,26,85,64,89,70,75,93,73,79,80,131